Protein AF-C3X378-F1 (afdb_monomer)

Solvent-accessible surface area (backbone atoms only — not comparable to full-atom values): 4341 Å² total; per-residue (Å²): 112,68,70,59,53,53,53,50,52,53,52,49,55,55,48,54,54,49,44,51,52,53,36,53,51,41,55,52,51,47,54,53,45,55,55,53,45,60,69,39,47,64,37,29,73,67,50,60,83,63,38,40,62,60,43,52,50,47,55,53,51,48,58,51,39,53,51,51,41,52,51,36,51,54,54,57,61,75,74,108

Secondary structure (DSSP, 8-state):
-HHHHHHHHHHHHHHHHHHHHHHHHHHHHHHHHHHHHHHHHHHHHHTTTSHHHHHHHHHHHHHHHHHHHHHHHHHHHHH-

Organism: NCBI:txid556268

Nearest PDB structures (foldseek):
  2ysu-assembly1_B  TM=7.933E-01  e=5.847E-01  Escherichia coli
  7nsu-assembly1_D  TM=8.205E-01  e=7.108E-01  Escherichia coli
  1ujw-assembly1_B  TM=7.929E-01  e=1.197E+00  Escherichia coli
  8t8f-assembly1_E  TM=4.889E-01  e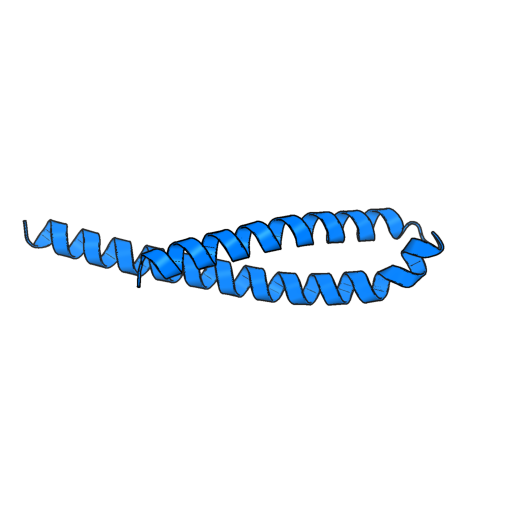=3.956E-01  Saccharomyces cerevisiae W303
  3ja6-assembly1_I  TM=4.710E-01  e=9.011E+00  Escherichia coli

Mean predicted aligned error: 6.76 Å

Structure (mmCIF, N/CA/C/O backbone):
data_AF-C3X378-F1
#
_entry.id   AF-C3X378-F1
#
loop_
_atom_site.group_PDB
_atom_site.id
_atom_site.type_s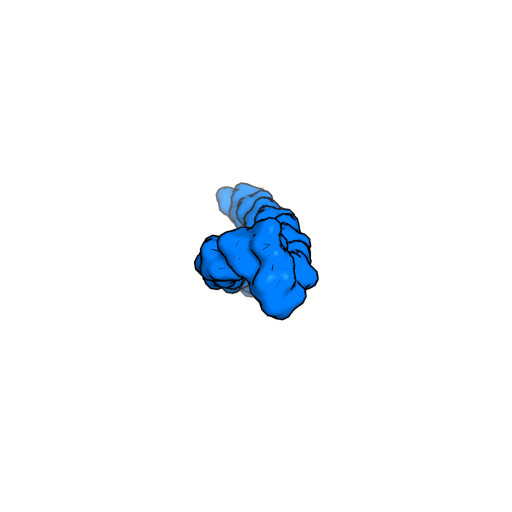ymbol
_atom_site.label_atom_id
_atom_site.label_alt_id
_atom_site.label_comp_id
_atom_site.label_asym_id
_atom_site.label_entity_id
_atom_site.label_seq_id
_atom_site.pdbx_PDB_ins_code
_atom_site.Cartn_x
_atom_site.Cartn_y
_atom_site.Cartn_z
_atom_site.occupancy
_atom_site.B_iso_or_equiv
_atom_site.auth_seq_id
_atom_site.auth_comp_id
_atom_site.auth_asym_id
_atom_site.auth_atom_id
_atom_site.pdbx_PDB_model_num
ATOM 1 N N . MET A 1 1 ? -24.706 -6.385 30.735 1.00 61.97 1 MET A N 1
ATOM 2 C CA . MET A 1 1 ? -24.655 -5.468 29.572 1.00 61.97 1 MET A CA 1
ATOM 3 C C . MET A 1 1 ? -23.340 -4.695 29.532 1.00 61.97 1 MET A C 1
ATOM 5 O O . MET A 1 1 ? -22.698 -4.699 28.493 1.00 61.97 1 MET A O 1
ATOM 9 N N . GLU A 1 2 ? -22.881 -4.140 30.659 1.00 72.38 2 GLU A N 1
ATOM 10 C CA . GLU A 1 2 ? -21.590 -3.430 30.769 1.00 72.38 2 GLU A CA 1
ATOM 11 C C . GLU A 1 2 ? -20.381 -4.239 30.273 1.00 72.38 2 GLU A C 1
ATOM 13 O O . GLU A 1 2 ? -19.604 -3.736 29.472 1.00 72.38 2 GLU A O 1
ATOM 18 N N . GLN A 1 3 ? -20.262 -5.520 30.644 1.00 73.81 3 GLN A N 1
ATOM 19 C CA . GLN A 1 3 ? -19.154 -6.370 30.176 1.00 73.81 3 GLN A CA 1
ATOM 20 C C . GLN A 1 3 ? -19.106 -6.515 28.643 1.00 73.81 3 GLN A C 1
ATOM 22 O O . GLN A 1 3 ? -18.026 -6.508 28.061 1.00 73.81 3 GLN A O 1
ATOM 27 N N . MET A 1 4 ? -20.265 -6.583 27.976 1.00 78.44 4 MET A N 1
ATOM 28 C CA . MET A 1 4 ? -20.354 -6.700 26.515 1.00 78.44 4 MET A CA 1
ATOM 29 C C . MET A 1 4 ? -19.930 -5.402 25.818 1.00 78.44 4 MET A C 1
ATOM 31 O O . MET A 1 4 ? -19.209 -5.444 24.825 1.00 78.44 4 MET A O 1
ATOM 35 N N . LEU A 1 5 ? -20.338 -4.250 26.361 1.00 79.44 5 LEU A N 1
ATOM 36 C CA . LEU A 1 5 ? -19.959 -2.934 25.840 1.00 79.44 5 LEU A CA 1
ATOM 37 C C . LEU A 1 5 ? -18.448 -2.696 25.971 1.00 79.44 5 LEU A C 1
ATOM 39 O O . LEU A 1 5 ? -17.817 -2.238 25.021 1.00 79.44 5 LEU A O 1
ATOM 43 N N . THR A 1 6 ? -17.844 -3.097 27.093 1.00 80.06 6 THR A N 1
ATOM 44 C CA . THR A 1 6 ? -16.388 -3.029 27.284 1.00 80.06 6 THR A CA 1
ATOM 45 C C . THR A 1 6 ? -15.641 -3.946 26.313 1.00 80.06 6 THR A C 1
ATOM 47 O O . THR A 1 6 ? -14.655 -3.525 25.708 1.00 80.06 6 THR A O 1
ATOM 50 N N . SER A 1 7 ? -16.111 -5.182 26.098 1.00 73.81 7 SER A N 1
ATOM 51 C CA . SER A 1 7 ? -15.510 -6.088 25.107 1.00 73.81 7 SER A CA 1
ATOM 52 C C . SER A 1 7 ? -15.590 -5.536 23.681 1.00 73.81 7 SER A C 1
ATOM 54 O O . SER A 1 7 ? -14.620 -5.655 22.932 1.00 73.81 7 SER A O 1
ATOM 56 N N . LEU A 1 8 ? -16.706 -4.899 23.313 1.00 78.81 8 LEU A N 1
ATOM 57 C CA . LEU A 1 8 ? -16.873 -4.255 22.007 1.00 78.81 8 LEU A CA 1
ATOM 58 C C . LEU A 1 8 ? -15.941 -3.049 21.835 1.00 78.81 8 LEU A C 1
ATOM 60 O O . LEU A 1 8 ? -15.302 -2.929 20.793 1.00 78.81 8 LEU A O 1
ATOM 64 N N . ALA A 1 9 ? -15.792 -2.205 22.860 1.00 73.44 9 ALA A N 1
ATOM 65 C CA . ALA A 1 9 ? -14.869 -1.070 22.826 1.00 73.44 9 ALA A CA 1
ATOM 66 C C . ALA A 1 9 ? -13.406 -1.519 22.646 1.00 73.44 9 ALA A C 1
ATOM 68 O O . ALA A 1 9 ? -12.681 -0.979 21.810 1.00 73.44 9 ALA A O 1
ATOM 69 N N . VAL A 1 10 ? -12.981 -2.562 23.369 1.00 80.25 10 VAL A N 1
ATOM 70 C CA . VAL A 1 10 ? -11.634 -3.143 23.231 1.00 80.25 10 VAL A CA 1
ATOM 71 C C . VAL A 1 10 ? -11.428 -3.758 21.844 1.00 80.25 10 VAL A C 1
ATOM 73 O O . VAL A 1 10 ? -10.362 -3.595 21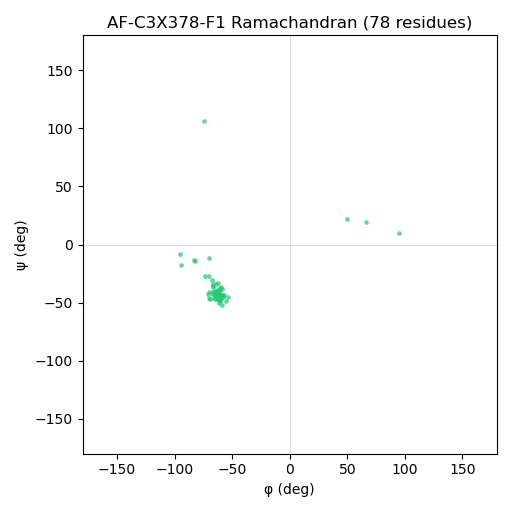.250 1.00 80.25 10 VAL A O 1
ATOM 76 N N . LEU A 1 11 ? -12.431 -4.458 21.307 1.00 78.69 11 LEU A N 1
ATOM 77 C CA . LEU A 1 11 ? -12.363 -5.028 19.961 1.00 78.69 11 LEU A CA 1
ATOM 78 C C . LEU A 1 11 ? -12.257 -3.934 18.888 1.00 78.69 11 LEU A C 1
ATOM 80 O O . LEU A 1 11 ? -11.448 -4.067 17.969 1.00 78.69 11 LEU A O 1
ATOM 84 N N . SER A 1 12 ? -13.012 -2.843 19.035 1.00 77.88 12 SER A N 1
ATOM 85 C CA . SER A 1 12 ? -12.939 -1.675 18.152 1.00 77.88 12 SER A CA 1
ATOM 86 C C . SER A 1 12 ? -11.534 -1.068 18.154 1.00 77.88 12 SER A C 1
ATOM 88 O O . SER A 1 12 ? -10.910 -0.974 17.101 1.00 77.88 12 SER A O 1
ATOM 90 N N . ALA A 1 13 ? -10.975 -0.782 19.336 1.00 78.25 13 ALA A N 1
ATOM 91 C CA . ALA A 1 13 ? -9.629 -0.215 19.468 1.00 78.25 13 ALA A CA 1
ATOM 92 C C . ALA A 1 13 ? -8.531 -1.123 18.876 1.00 78.25 13 ALA A C 1
ATOM 94 O O . ALA A 1 13 ? -7.573 -0.655 18.259 1.00 78.25 13 ALA A O 1
ATOM 95 N N . ARG A 1 14 ? -8.662 -2.449 19.027 1.00 82.94 14 ARG A N 1
ATOM 96 C CA . ARG A 1 14 ? -7.737 -3.416 18.407 1.00 82.94 14 ARG A CA 1
ATOM 97 C C . ARG A 1 14 ? -7.844 -3.428 16.885 1.00 82.94 14 ARG A C 1
ATOM 99 O O . ARG A 1 14 ? -6.828 -3.624 16.220 1.00 82.94 14 ARG A O 1
ATOM 106 N N . THR A 1 15 ? -9.050 -3.243 16.357 1.00 86.06 15 THR A N 1
ATOM 107 C CA . THR A 1 15 ? -9.308 -3.207 14.914 1.00 86.06 15 THR A CA 1
ATOM 108 C C . THR A 1 15 ? -8.713 -1.943 14.302 1.00 86.06 15 THR A C 1
ATOM 110 O O . THR A 1 15 ? -7.941 -2.047 13.354 1.00 86.06 15 THR A O 1
ATOM 113 N N . GLU A 1 16 ? -8.941 -0.781 14.914 1.00 87.06 16 GLU A N 1
ATOM 114 C CA . GLU A 1 16 ? -8.349 0.495 14.492 1.00 87.06 16 GLU A CA 1
ATOM 115 C C . GLU A 1 16 ? -6.809 0.436 14.491 1.00 87.06 16 GLU A C 1
ATOM 117 O O . GLU A 1 16 ? -6.150 0.800 13.513 1.00 87.06 16 GLU A O 1
ATOM 122 N N . LEU A 1 17 ? -6.206 -0.118 15.552 1.00 89.88 17 LEU A N 1
ATOM 123 C CA . LEU A 1 17 ? -4.754 -0.298 15.625 1.00 89.88 17 LEU A CA 1
ATOM 124 C C . LEU A 1 17 ? -4.226 -1.221 14.514 1.00 89.88 17 LEU A C 1
ATOM 126 O O . LEU A 1 17 ? -3.142 -0.982 13.975 1.00 89.88 17 LEU A O 1
ATOM 130 N N . ALA A 1 18 ? -4.957 -2.288 14.188 1.00 87.12 18 ALA A N 1
ATOM 131 C CA . ALA A 1 18 ? -4.588 -3.190 13.103 1.00 87.12 18 ALA A CA 1
ATOM 132 C C . ALA A 1 18 ? -4.676 -2.487 11.740 1.00 87.12 18 ALA A C 1
ATOM 134 O O . ALA A 1 18 ? -3.751 -2.608 10.937 1.00 87.12 18 ALA A O 1
ATOM 135 N N . GLU A 1 19 ? -5.729 -1.703 11.502 1.00 89.31 19 GLU A N 1
ATOM 136 C CA . GLU A 1 19 ? -5.907 -0.928 10.269 1.00 89.31 19 GLU A CA 1
ATOM 137 C C . GLU A 1 19 ? -4.803 0.115 10.081 1.00 89.31 19 GLU A C 1
ATOM 139 O O . GLU A 1 19 ? -4.237 0.224 8.991 1.00 89.31 19 GLU A O 1
ATOM 144 N N . LYS A 1 20 ? -4.403 0.800 11.157 1.00 93.19 20 LYS A N 1
ATOM 145 C CA . LYS A 1 20 ? -3.267 1.727 11.133 1.00 93.19 20 LYS A CA 1
ATOM 146 C C . LYS A 1 20 ? -1.948 1.025 10.801 1.00 93.19 20 LYS A C 1
ATOM 148 O O . LYS A 1 20 ? -1.208 1.491 9.941 1.00 93.19 20 LYS A O 1
ATOM 153 N N . LYS A 1 21 ? -1.673 -0.133 11.411 1.00 93.12 21 LYS A N 1
ATOM 154 C CA . LYS A 1 21 ? -0.462 -0.920 11.109 1.00 93.12 21 LYS A CA 1
ATOM 155 C C . LYS A 1 21 ? -0.421 -1.394 9.656 1.00 93.12 21 LYS A C 1
ATOM 157 O O . LYS A 1 21 ? 0.644 -1.366 9.044 1.00 93.12 21 LYS A O 1
ATOM 162 N N . ILE A 1 22 ? -1.560 -1.819 9.106 1.00 89.81 22 ILE A N 1
ATOM 163 C CA . ILE A 1 22 ? -1.676 -2.209 7.693 1.00 89.81 22 ILE A CA 1
ATOM 164 C C . ILE A 1 22 ? -1.387 -1.008 6.790 1.00 89.81 22 ILE A C 1
ATOM 166 O O . ILE A 1 22 ? -0.626 -1.140 5.832 1.00 89.81 22 ILE A O 1
ATOM 170 N N . LEU A 1 23 ? -1.947 0.163 7.108 1.00 93.19 23 LEU A N 1
ATOM 171 C CA . LEU A 1 23 ? -1.700 1.396 6.364 1.00 93.19 23 LEU A CA 1
ATOM 172 C C . LEU A 1 23 ? -0.215 1.783 6.383 1.00 93.19 23 LEU A C 1
ATOM 174 O O . LEU A 1 23 ? 0.361 2.036 5.324 1.00 93.19 23 LEU A O 1
ATOM 178 N N . ASP A 1 24 ? 0.413 1.786 7.558 1.00 95.00 24 ASP A N 1
ATOM 179 C CA . ASP A 1 24 ? 1.825 2.144 7.719 1.00 95.00 24 ASP A CA 1
ATOM 180 C C . ASP A 1 24 ? 2.740 1.182 6.943 1.00 95.00 24 ASP A C 1
ATOM 182 O O . ASP A 1 24 ? 3.632 1.619 6.209 1.00 95.00 24 ASP A O 1
ATOM 186 N N . ALA A 1 25 ? 2.480 -0.127 7.033 1.00 94.12 25 ALA A N 1
ATOM 187 C CA . ALA A 1 25 ? 3.222 -1.145 6.293 1.00 94.12 25 ALA A CA 1
ATOM 188 C C . ALA A 1 25 ? 3.053 -0.996 4.772 1.00 94.12 25 ALA A C 1
ATOM 190 O O . ALA A 1 25 ? 4.034 -1.078 4.029 1.00 94.12 25 ALA A O 1
ATOM 191 N N . ALA A 1 26 ? 1.831 -0.726 4.301 1.00 93.56 26 ALA A N 1
ATOM 192 C CA . ALA A 1 26 ? 1.557 -0.524 2.882 1.00 93.56 26 ALA A CA 1
ATOM 193 C C . ALA A 1 26 ? 2.252 0.735 2.337 1.00 93.56 26 ALA A C 1
ATOM 195 O O . ALA A 1 26 ? 2.834 0.697 1.252 1.00 93.56 26 ALA A O 1
ATOM 196 N N . ILE A 1 27 ? 2.265 1.836 3.100 1.00 94.44 27 ILE A N 1
ATOM 197 C CA . ILE A 1 27 ? 2.991 3.064 2.738 1.00 94.44 27 ILE A CA 1
ATOM 198 C C . ILE A 1 27 ? 4.500 2.811 2.680 1.00 94.44 27 ILE A C 1
ATOM 200 O O . ILE A 1 27 ? 5.159 3.284 1.751 1.00 94.44 27 ILE A O 1
ATOM 204 N N . ALA A 1 28 ? 5.054 2.078 3.649 1.00 96.25 28 ALA A N 1
ATOM 205 C CA . ALA A 1 28 ? 6.471 1.729 3.659 1.00 96.25 28 ALA A CA 1
ATOM 206 C C . ALA A 1 28 ? 6.845 0.892 2.427 1.00 96.25 28 ALA A C 1
ATOM 208 O O . ALA A 1 28 ? 7.750 1.272 1.683 1.00 96.25 28 ALA A O 1
ATOM 209 N N . ARG A 1 29 ? 6.088 -0.178 2.144 1.00 95.19 29 ARG A N 1
ATOM 210 C CA . ARG A 1 29 ? 6.317 -1.029 0.969 1.00 95.19 29 ARG A CA 1
ATOM 211 C C . ARG A 1 29 ? 6.175 -0.253 -0.338 1.00 95.19 29 ARG A C 1
ATOM 213 O O . ARG A 1 29 ? 7.000 -0.426 -1.230 1.00 95.19 29 ARG A O 1
ATOM 220 N N . ARG A 1 30 ? 5.193 0.651 -0.439 1.00 95.12 30 ARG A N 1
ATOM 221 C CA . ARG A 1 30 ? 5.015 1.497 -1.626 1.00 95.12 30 ARG A CA 1
ATOM 222 C C . ARG A 1 30 ? 6.264 2.318 -1.940 1.00 95.12 30 ARG A C 1
ATOM 224 O O . ARG A 1 30 ? 6.639 2.412 -3.104 1.00 95.12 30 ARG A O 1
ATOM 231 N N . LYS A 1 31 ? 6.899 2.918 -0.927 1.00 95.31 31 LYS A N 1
ATOM 232 C CA . LYS A 1 31 ? 8.132 3.700 -1.123 1.00 95.31 31 LYS A CA 1
ATOM 233 C C . LYS A 1 31 ? 9.244 2.828 -1.704 1.00 95.31 31 LYS A C 1
ATOM 235 O O . LYS A 1 31 ? 9.818 3.196 -2.721 1.00 95.31 31 LYS A O 1
ATOM 240 N N . THR A 1 32 ? 9.454 1.645 -1.125 1.00 95.50 32 THR A N 1
ATOM 241 C CA . THR A 1 32 ? 10.448 0.680 -1.614 1.00 95.50 32 THR A CA 1
ATOM 242 C C . THR A 1 32 ? 10.185 0.265 -3.061 1.00 95.50 32 THR A C 1
ATOM 244 O O . THR A 1 32 ? 11.113 0.228 -3.858 1.00 95.50 32 THR A O 1
ATOM 247 N N . ILE A 1 33 ? 8.929 0.000 -3.434 1.00 94.12 33 ILE A N 1
ATOM 248 C CA . ILE A 1 33 ? 8.593 -0.368 -4.817 1.00 94.12 33 ILE A CA 1
ATOM 249 C C . ILE A 1 33 ? 8.890 0.769 -5.792 1.00 94.12 33 ILE A C 1
ATOM 251 O O . ILE A 1 33 ? 9.437 0.514 -6.856 1.00 94.12 33 ILE A O 1
ATOM 255 N N . ILE A 1 34 ? 8.568 2.019 -5.447 1.00 93.75 34 ILE A N 1
ATOM 256 C CA . ILE A 1 34 ? 8.884 3.170 -6.308 1.00 93.75 34 ILE A CA 1
ATOM 257 C C . ILE A 1 34 ? 10.398 3.272 -6.538 1.00 93.75 34 ILE A C 1
ATOM 259 O O . ILE A 1 34 ? 10.832 3.501 -7.665 1.00 93.75 34 ILE A O 1
ATOM 263 N N . GLU A 1 35 ? 11.199 3.085 -5.489 1.00 94.19 35 GLU A N 1
ATOM 264 C CA . GLU A 1 35 ? 12.661 3.073 -5.591 1.00 94.19 35 GLU A CA 1
ATOM 265 C C . GLU A 1 35 ? 13.143 1.941 -6.514 1.00 94.19 35 GLU A C 1
ATOM 267 O O . GLU A 1 35 ? 13.889 2.211 -7.453 1.00 94.19 35 GLU A O 1
ATOM 272 N N . GLN A 1 36 ? 12.639 0.716 -6.329 1.00 92.62 36 GLN A N 1
ATOM 273 C CA . GLN A 1 36 ? 12.969 -0.450 -7.163 1.00 92.62 36 GLN A CA 1
ATOM 274 C C . GLN A 1 36 ? 12.530 -0.284 -8.629 1.00 92.62 36 GLN A C 1
ATOM 276 O O . GLN A 1 36 ? 13.256 -0.633 -9.559 1.00 92.62 36 GLN A O 1
ATOM 281 N N . MET A 1 37 ? 11.351 0.289 -8.865 1.00 91.81 37 MET A N 1
ATOM 282 C CA . MET A 1 37 ? 10.873 0.588 -10.214 1.00 91.81 37 MET A CA 1
ATOM 283 C C . MET A 1 37 ? 11.760 1.629 -10.893 1.00 91.81 37 MET A C 1
ATOM 285 O O . MET A 1 37 ? 12.053 1.494 -12.076 1.00 91.81 37 MET A O 1
ATOM 289 N N . ASN A 1 38 ? 12.201 2.660 -10.171 1.00 90.19 38 ASN A N 1
ATOM 290 C CA . ASN A 1 38 ? 13.071 3.689 -10.736 1.00 90.19 38 ASN A CA 1
ATOM 291 C C . ASN A 1 38 ? 14.448 3.140 -11.113 1.00 90.19 38 ASN A C 1
ATOM 293 O O . ASN A 1 38 ? 14.979 3.545 -12.145 1.00 90.19 38 ASN A O 1
ATOM 297 N N . THR A 1 39 ? 15.001 2.210 -10.328 1.00 88.75 39 THR A N 1
ATOM 298 C CA . THR A 1 39 ? 16.273 1.557 -10.669 1.00 88.75 39 THR A CA 1
ATOM 299 C C . THR A 1 39 ? 16.140 0.660 -11.892 1.00 88.75 39 THR A C 1
ATOM 301 O O . THR A 1 39 ? 17.004 0.686 -12.757 1.00 88.75 39 THR A O 1
ATOM 304 N N . LEU A 1 40 ? 15.036 -0.084 -12.004 1.00 86.50 40 LEU A N 1
ATOM 305 C CA . LEU A 1 40 ? 14.822 -1.032 -13.100 1.00 86.50 40 LEU A CA 1
ATOM 306 C C . LEU A 1 40 ? 14.290 -0.382 -14.383 1.00 86.50 40 LEU A C 1
ATOM 308 O O . LEU A 1 40 ? 14.295 -1.017 -15.429 1.00 86.50 40 LEU A O 1
ATOM 312 N N . ARG A 1 41 ? 13.810 0.867 -14.334 1.00 81.25 41 ARG A N 1
ATOM 313 C CA . ARG A 1 41 ? 13.109 1.509 -15.458 1.00 81.25 41 ARG A CA 1
ATOM 314 C C . ARG A 1 41 ? 13.945 1.566 -16.735 1.00 81.25 41 ARG A C 1
ATOM 316 O O . ARG A 1 41 ? 13.404 1.322 -17.806 1.00 81.25 41 ARG A O 1
ATOM 323 N N . THR A 1 42 ? 15.218 1.937 -16.634 1.00 76.56 42 THR A N 1
ATOM 324 C CA . THR A 1 42 ? 16.095 2.071 -17.807 1.00 76.56 42 THR A CA 1
ATOM 325 C C . THR A 1 42 ? 16.412 0.702 -18.402 1.00 76.56 42 THR A C 1
ATOM 327 O O . THR A 1 42 ? 16.234 0.511 -19.601 1.00 76.56 42 THR A O 1
ATOM 330 N N . ASP A 1 43 ? 16.764 -0.263 -17.554 1.00 74.25 43 ASP A N 1
ATOM 331 C CA . ASP A 1 43 ? 17.099 -1.630 -17.963 1.00 74.25 43 ASP A CA 1
ATOM 332 C C . ASP A 1 43 ? 15.882 -2.346 -18.573 1.00 74.25 43 ASP A C 1
ATOM 334 O O . ASP A 1 43 ? 15.988 -2.989 -19.613 1.00 74.25 43 ASP A O 1
ATOM 338 N N . ALA A 1 44 ? 14.693 -2.162 -17.988 1.00 71.62 44 ALA A N 1
ATOM 339 C CA . ALA A 1 44 ? 13.445 -2.752 -18.472 1.00 71.62 44 ALA A CA 1
ATOM 340 C C . ALA A 1 44 ? 12.992 -2.175 -19.822 1.00 71.62 44 ALA A C 1
ATOM 342 O O . ALA A 1 44 ? 12.349 -2.874 -20.601 1.00 71.62 44 ALA A O 1
ATOM 343 N N . LEU A 1 45 ? 13.304 -0.904 -20.108 1.00 75.75 45 LEU A N 1
ATOM 344 C CA . LEU A 1 45 ? 13.001 -0.276 -21.400 1.00 75.75 45 LEU A CA 1
ATOM 345 C C . LEU A 1 45 ? 13.919 -0.770 -22.522 1.00 75.75 45 LEU A C 1
ATOM 347 O O . LEU A 1 45 ? 13.520 -0.737 -23.685 1.00 75.75 45 LEU A O 1
ATOM 351 N N . LEU A 1 46 ? 15.133 -1.193 -22.175 1.00 78.12 46 LEU A N 1
ATOM 352 C CA . LEU A 1 46 ? 16.132 -1.693 -23.117 1.00 78.12 46 LEU A CA 1
ATOM 353 C C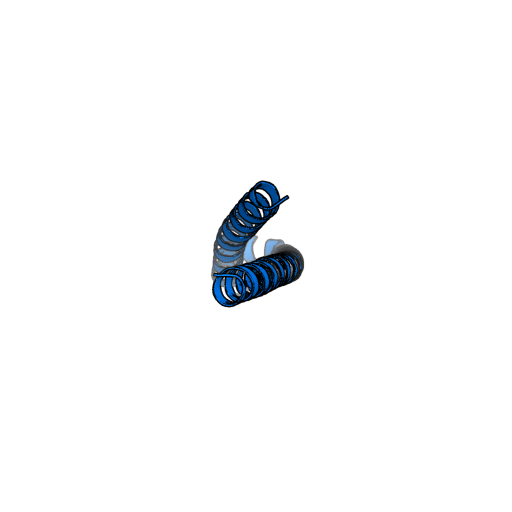 . LEU A 1 46 ? 16.115 -3.228 -23.236 1.00 78.12 46 LEU A C 1
ATOM 355 O O . LEU A 1 46 ? 16.789 -3.768 -24.106 1.00 78.12 46 LEU A O 1
ATOM 359 N N . ASP A 1 47 ? 15.346 -3.913 -22.377 1.00 69.00 47 ASP A N 1
ATOM 360 C CA . ASP A 1 47 ? 15.336 -5.375 -22.179 1.00 69.00 47 ASP A CA 1
ATOM 361 C C . ASP A 1 47 ? 16.742 -5.976 -21.978 1.00 69.00 47 ASP A C 1
ATOM 363 O O . ASP A 1 47 ? 16.994 -7.171 -22.154 1.00 69.00 47 ASP A O 1
ATOM 367 N N . GLU A 1 48 ? 17.689 -5.136 -21.563 1.00 63.22 48 GLU A N 1
ATOM 368 C CA . GLU A 1 48 ? 19.019 -5.558 -21.176 1.00 63.22 48 GLU A CA 1
ATOM 369 C C . GLU A 1 48 ? 18.861 -6.217 -19.800 1.00 63.22 48 GLU A C 1
ATOM 371 O O . GLU A 1 48 ? 18.617 -5.548 -18.797 1.00 63.22 48 GLU A O 1
ATOM 376 N N . ASN A 1 49 ? 18.950 -7.551 -19.766 1.00 63.84 49 ASN A N 1
ATOM 377 C CA . ASN A 1 49 ? 18.888 -8.431 -18.583 1.00 63.84 49 ASN A CA 1
ATOM 378 C C . ASN A 1 49 ? 17.520 -9.049 -18.226 1.00 63.84 49 ASN A C 1
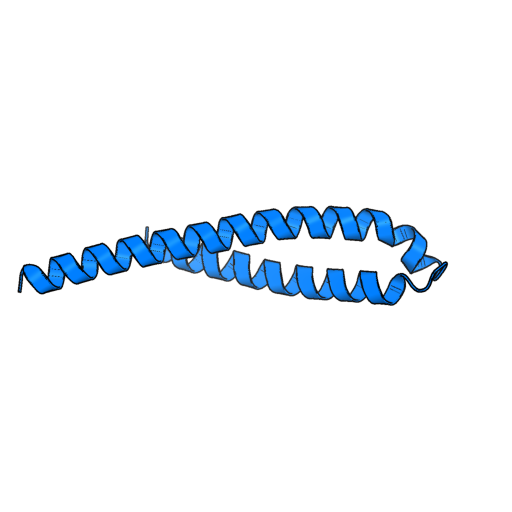ATOM 380 O O . ASN A 1 49 ? 17.409 -9.659 -17.163 1.00 63.84 49 ASN A O 1
ATOM 384 N N . GLY A 1 50 ? 16.483 -8.952 -19.069 1.00 68.81 50 GLY A N 1
ATOM 385 C CA . GLY A 1 50 ? 15.176 -9.576 -18.779 1.00 68.81 50 GLY A CA 1
ATOM 386 C C . GLY A 1 50 ? 14.437 -8.959 -17.578 1.00 68.81 50 GLY A C 1
ATOM 387 O O . GLY A 1 50 ? 13.524 -9.560 -17.005 1.00 68.81 50 GLY A O 1
ATOM 388 N N . SER A 1 51 ? 14.823 -7.740 -17.200 1.00 78.44 51 SER A N 1
ATOM 389 C CA . SER A 1 51 ? 14.286 -6.952 -16.083 1.00 78.44 51 SER A CA 1
ATOM 390 C C . SER A 1 51 ? 12.860 -6.434 -16.328 1.00 78.44 51 SER A C 1
ATOM 392 O O . SER A 1 51 ? 12.184 -6.006 -15.390 1.00 78.44 51 SER A O 1
ATOM 394 N N . ALA A 1 52 ? 12.351 -6.534 -17.562 1.00 80.69 52 ALA A N 1
ATOM 395 C CA . ALA A 1 52 ? 10.983 -6.164 -17.920 1.00 80.69 52 ALA A CA 1
ATOM 396 C C . ALA A 1 52 ? 9.924 -6.959 -17.132 1.00 80.69 52 ALA A C 1
ATOM 398 O O . ALA A 1 52 ? 8.915 -6.395 -16.704 1.00 80.69 52 ALA A O 1
ATOM 399 N N . GLY A 1 53 ? 10.162 -8.253 -16.883 1.00 84.88 53 GLY A N 1
ATOM 400 C CA . GLY A 1 53 ? 9.256 -9.085 -16.084 1.00 84.88 53 GLY A CA 1
ATOM 401 C C . GLY A 1 53 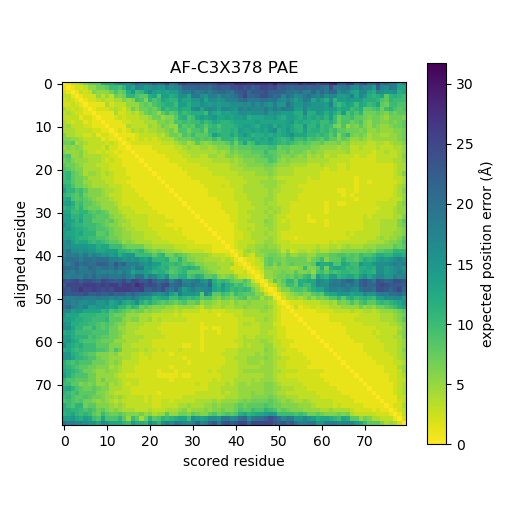? 9.174 -8.621 -14.628 1.00 84.88 53 GLY A C 1
ATOM 402 O O . GLY A 1 53 ? 8.081 -8.432 -14.091 1.00 84.88 53 GLY A O 1
ATOM 403 N N . GLU A 1 54 ? 10.325 -8.369 -14.004 1.00 87.25 54 GLU A N 1
ATOM 404 C CA . GLU A 1 54 ? 10.416 -7.874 -12.626 1.00 87.25 54 GLU A CA 1
ATOM 405 C C . GLU A 1 54 ? 9.780 -6.485 -12.480 1.00 87.25 54 GLU A C 1
ATOM 407 O O . GLU A 1 54 ? 8.988 -6.251 -11.563 1.00 87.25 54 GLU A O 1
ATOM 412 N N . TYR A 1 55 ? 10.025 -5.589 -13.440 1.00 89.31 55 TYR A N 1
ATOM 413 C CA . TYR A 1 55 ? 9.384 -4.278 -13.486 1.00 89.31 55 TYR A CA 1
ATOM 414 C C . TYR A 1 55 ? 7.852 -4.390 -13.550 1.00 89.31 55 TYR A C 1
ATOM 416 O O . TYR A 1 55 ? 7.146 -3.723 -12.792 1.00 89.31 55 TYR A O 1
ATOM 424 N N . MET A 1 56 ? 7.313 -5.272 -14.398 1.00 90.62 56 MET A N 1
ATOM 425 C CA . MET A 1 56 ? 5.864 -5.485 -14.507 1.00 90.62 56 MET A CA 1
ATOM 426 C C . MET A 1 56 ? 5.247 -6.095 -13.241 1.00 90.62 56 MET A C 1
ATOM 428 O O . MET A 1 56 ? 4.115 -5.748 -12.873 1.00 90.62 56 MET A O 1
ATOM 432 N N . HIS A 1 57 ? 5.981 -6.958 -12.535 1.00 92.38 57 HIS A N 1
ATOM 433 C CA . HIS A 1 57 ? 5.568 -7.446 -11.219 1.00 92.38 57 HIS A CA 1
ATOM 434 C C . HIS A 1 57 ? 5.468 -6.304 -10.202 1.00 92.38 57 HIS A C 1
ATOM 436 O O . HIS A 1 57 ? 4.442 -6.185 -9.529 1.00 92.38 57 HIS A O 1
ATOM 442 N N . LEU A 1 58 ? 6.466 -5.418 -10.151 1.00 93.19 58 LEU A N 1
ATOM 443 C CA . LEU A 1 58 ? 6.466 -4.252 -9.263 1.00 93.19 58 LEU A CA 1
ATOM 444 C C . LEU A 1 58 ? 5.337 -3.263 -9.585 1.00 93.19 58 LEU A C 1
ATOM 446 O O . LEU A 1 58 ? 4.681 -2.771 -8.668 1.00 93.19 58 LEU A O 1
ATOM 450 N N . VAL A 1 59 ? 5.040 -3.021 -10.867 1.00 93.25 59 VAL A N 1
ATOM 451 C CA . VAL A 1 59 ? 3.885 -2.205 -11.296 1.00 93.25 59 VAL A CA 1
ATOM 452 C C . VAL A 1 59 ? 2.570 -2.801 -10.783 1.00 93.25 59 VAL A C 1
ATOM 454 O O . VAL A 1 59 ? 1.699 -2.084 -10.282 1.00 93.25 59 VAL A O 1
ATOM 457 N N . THR A 1 60 ? 2.421 -4.122 -10.891 1.00 94.62 60 THR A N 1
ATOM 458 C CA . THR A 1 60 ? 1.217 -4.825 -10.431 1.00 94.62 60 THR A CA 1
ATOM 459 C C . THR A 1 60 ? 1.076 -4.738 -8.912 1.00 94.62 60 THR A C 1
ATOM 461 O O . THR A 1 60 ? -0.003 -4.410 -8.409 1.00 94.62 60 THR A O 1
ATOM 464 N N . GLU A 1 61 ? 2.164 -4.982 -8.181 1.00 93.75 61 GLU A N 1
ATOM 465 C CA . GLU A 1 61 ? 2.206 -4.879 -6.721 1.00 93.75 61 GLU A CA 1
ATOM 466 C C . GLU A 1 61 ? 1.903 -3.444 -6.254 1.00 93.75 61 GLU A C 1
ATOM 468 O O . GLU A 1 61 ? 1.088 -3.245 -5.351 1.00 93.75 61 GLU A O 1
ATOM 473 N N . PHE A 1 62 ? 2.459 -2.430 -6.925 1.00 94.75 62 PHE A N 1
ATOM 474 C CA . PHE A 1 62 ? 2.159 -1.021 -6.663 1.00 94.75 62 PHE A CA 1
ATOM 475 C C . PHE A 1 62 ? 0.656 -0.727 -6.769 1.00 94.75 62 PHE A C 1
ATOM 477 O O . PHE A 1 62 ? 0.065 -0.139 -5.860 1.00 94.75 62 PHE A O 1
ATOM 484 N N . GLY A 1 63 ? 0.008 -1.183 -7.846 1.00 94.06 63 GLY A N 1
ATOM 485 C CA . GLY A 1 63 ? -1.431 -0.995 -8.040 1.00 94.06 63 GLY A CA 1
ATOM 486 C C . GLY A 1 63 ? -2.287 -1.679 -6.967 1.00 94.06 63 GLY A C 1
ATOM 487 O O . GLY A 1 63 ? -3.343 -1.165 -6.591 1.00 94.06 63 GLY A O 1
ATOM 488 N N . GLN A 1 64 ? -1.845 -2.825 -6.442 1.00 94.69 64 GLN A N 1
ATOM 489 C CA . GLN A 1 64 ? -2.512 -3.502 -5.327 1.00 94.69 64 GLN A CA 1
ATOM 490 C C . GLN A 1 64 ? -2.339 -2.734 -4.011 1.00 94.69 64 GLN A C 1
ATOM 492 O O . GLN A 1 64 ? -3.316 -2.556 -3.280 1.00 94.69 64 GLN A O 1
ATOM 497 N N . LEU A 1 65 ? -1.136 -2.226 -3.731 1.00 94.31 65 LEU A N 1
ATOM 498 C CA . LEU A 1 65 ? -0.870 -1.425 -2.535 1.00 94.31 65 LEU A CA 1
ATOM 499 C C . LEU A 1 65 ? -1.694 -0.141 -2.502 1.00 94.31 65 LEU A C 1
ATOM 501 O O . LEU A 1 65 ? -2.233 0.194 -1.451 1.00 94.31 65 LEU A O 1
ATOM 505 N N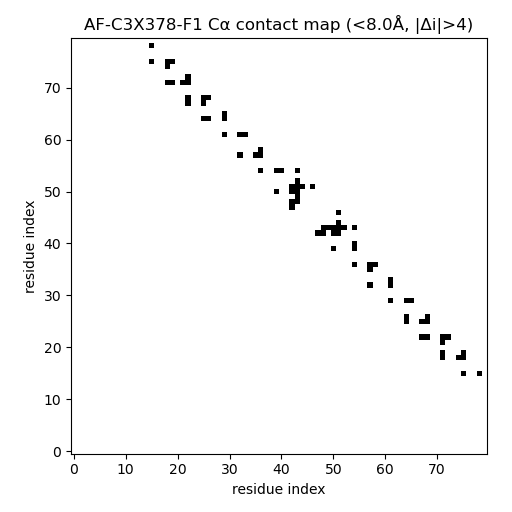 . GLU A 1 66 ? -1.867 0.543 -3.633 1.00 96.00 66 GLU A N 1
ATOM 506 C CA . GLU A 1 66 ? -2.710 1.743 -3.687 1.00 96.00 66 GLU A CA 1
ATOM 507 C C . GLU A 1 66 ? -4.168 1.441 -3.313 1.00 96.00 66 GLU A C 1
ATOM 509 O O . GLU A 1 66 ? -4.787 2.205 -2.570 1.00 96.00 66 GLU A O 1
ATOM 514 N N . LYS A 1 67 ? -4.703 0.285 -3.731 1.00 95.19 67 LYS A N 1
ATOM 515 C CA . LYS A 1 67 ? -6.045 -0.163 -3.317 1.00 95.19 67 LYS A CA 1
ATOM 516 C C . LYS A 1 67 ? -6.114 -0.432 -1.814 1.00 95.19 67 LYS A C 1
ATOM 518 O O . LYS A 1 67 ? -7.080 -0.026 -1.171 1.00 95.19 67 LYS A O 1
ATOM 523 N N . VAL A 1 68 ? -5.099 -1.092 -1.249 1.00 92.75 68 VAL A N 1
ATOM 524 C CA . VAL A 1 68 ? -5.019 -1.369 0.197 1.00 92.75 68 VAL A CA 1
ATOM 525 C C . VAL A 1 68 ? -4.947 -0.067 0.996 1.00 92.75 68 VAL A C 1
ATOM 527 O O . VAL A 1 68 ? -5.684 0.093 1.966 1.00 92.75 68 VAL A O 1
ATOM 530 N N . ILE A 1 69 ? -4.120 0.887 0.564 1.00 93.69 69 ILE A N 1
ATOM 531 C CA . ILE A 1 69 ? -3.978 2.202 1.201 1.00 93.69 69 ILE A CA 1
ATOM 532 C C . ILE A 1 69 ? -5.299 2.973 1.145 1.00 93.69 69 ILE A C 1
ATOM 534 O O . ILE A 1 69 ? -5.727 3.516 2.162 1.00 93.69 69 ILE A O 1
ATOM 538 N N . ALA A 1 70 ? -5.952 3.020 -0.019 1.00 93.06 70 ALA A N 1
ATOM 539 C CA . ALA A 1 70 ? -7.234 3.702 -0.177 1.00 93.06 70 ALA A CA 1
ATOM 540 C C . ALA A 1 70 ? -8.308 3.101 0.742 1.00 93.06 70 ALA A C 1
ATOM 542 O O . ALA A 1 70 ? -8.995 3.836 1.448 1.00 93.06 70 ALA A O 1
ATOM 543 N N . LEU A 1 71 ? -8.398 1.769 0.793 1.00 92.19 71 LEU A N 1
ATOM 544 C CA . LEU A 1 71 ? -9.348 1.060 1.647 1.00 92.19 71 LEU A CA 1
ATOM 545 C C . LEU A 1 71 ? -9.072 1.288 3.140 1.00 92.19 71 LEU A C 1
ATOM 547 O O . LEU A 1 71 ? -10.003 1.528 3.902 1.00 92.19 71 LEU A O 1
ATOM 551 N N . ALA A 1 72 ? -7.808 1.229 3.566 1.00 90.50 72 ALA A N 1
ATOM 552 C CA . ALA A 1 72 ? -7.436 1.464 4.959 1.00 90.50 72 ALA A CA 1
ATOM 553 C C . ALA A 1 72 ? -7.731 2.911 5.389 1.00 90.50 72 ALA A C 1
ATOM 555 O O . ALA A 1 72 ? -8.247 3.134 6.481 1.00 90.50 72 ALA A O 1
ATOM 556 N N . LYS A 1 73 ? -7.477 3.894 4.514 1.00 91.88 73 LYS A N 1
ATOM 557 C CA . LYS A 1 73 ? -7.835 5.300 4.763 1.00 91.88 73 LYS A CA 1
ATOM 558 C C . LYS A 1 73 ? -9.344 5.507 4.876 1.00 91.88 73 LYS A C 1
ATOM 560 O O . LYS A 1 73 ? -9.779 6.194 5.793 1.00 91.88 73 LYS A O 1
ATOM 565 N N . ASP A 1 7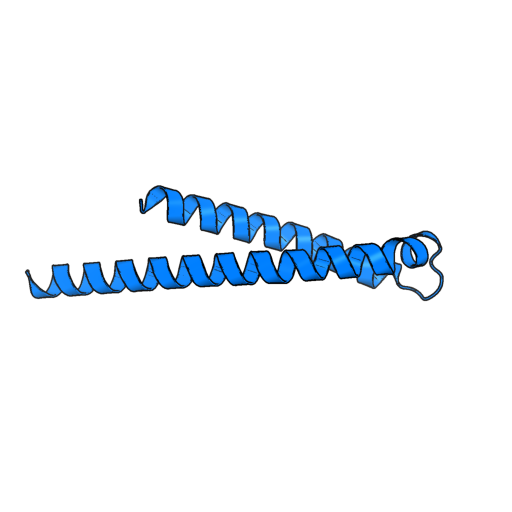4 ? -10.128 4.912 3.977 1.00 91.94 74 ASP A N 1
ATOM 566 C CA . ASP A 1 74 ? -11.593 4.993 4.019 1.00 91.94 74 ASP A CA 1
ATOM 567 C C . ASP A 1 74 ? -12.139 4.413 5.333 1.00 91.94 74 ASP A C 1
ATOM 569 O O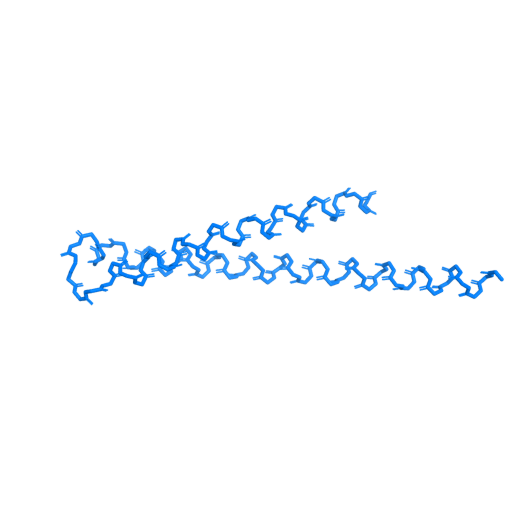 . ASP A 1 74 ? -12.923 5.070 6.014 1.00 91.94 74 ASP A O 1
ATOM 573 N N . ARG A 1 75 ? -11.651 3.245 5.768 1.00 88.19 75 ARG A N 1
ATOM 574 C CA . ARG A 1 75 ? -12.078 2.622 7.034 1.00 88.19 75 ARG A CA 1
ATOM 575 C C . ARG A 1 75 ? -11.725 3.455 8.263 1.00 88.19 75 ARG A C 1
ATOM 577 O O . ARG A 1 75 ? -12.613 3.713 9.072 1.00 88.19 75 ARG A O 1
ATOM 584 N N . LEU A 1 76 ? -10.492 3.957 8.349 1.00 87.88 76 LEU A N 1
ATOM 585 C CA . LEU A 1 76 ? -10.070 4.836 9.444 1.00 87.88 76 LEU A CA 1
ATOM 586 C C . LEU A 1 76 ? -10.847 6.163 9.452 1.00 87.88 76 LEU A C 1
ATOM 588 O O . LEU A 1 76 ? -11.135 6.699 10.517 1.00 87.88 76 LEU A O 1
ATOM 592 N N . SER A 1 77 ? -11.226 6.693 8.283 1.00 88.06 77 SER A N 1
ATOM 593 C CA . SER A 1 77 ? -12.022 7.927 8.198 1.00 88.06 77 SER A CA 1
ATOM 594 C C . SER A 1 77 ? -13.467 7.758 8.665 1.00 88.06 77 SER A C 1
ATOM 596 O O . SER A 1 77 ? -14.058 8.717 9.134 1.00 88.06 77 SER A O 1
ATOM 598 N N . ARG A 1 78 ? -14.031 6.547 8.559 1.00 84.19 78 ARG A N 1
ATOM 599 C CA . ARG A 1 78 ? -15.387 6.228 9.039 1.00 84.19 78 ARG A CA 1
ATOM 600 C C . ARG A 1 78 ? -15.435 5.910 10.535 1.00 84.19 78 ARG A C 1
ATOM 602 O O . ARG A 1 78 ? -16.526 5.797 11.085 1.00 84.19 78 ARG A O 1
ATOM 609 N N . GLN A 1 79 ? -14.276 5.680 11.151 1.00 68.81 79 GLN A N 1
ATOM 610 C CA . GLN A 1 79 ? -14.135 5.371 12.577 1.00 68.81 79 GLN A CA 1
ATOM 611 C C . GLN A 1 79 ? -13.848 6.616 13.436 1.00 68.81 79 GLN A C 1
ATOM 613 O O . GLN A 1 79 ? -14.032 6.542 14.649 1.00 68.81 79 GLN A O 1
ATOM 618 N N . ASN A 1 80 ? -13.415 7.724 12.818 1.00 57.88 80 ASN A N 1
ATOM 619 C CA . ASN A 1 80 ? -13.233 9.039 13.449 1.00 57.88 80 ASN A CA 1
ATOM 620 C C . ASN A 1 80 ? -14.484 9.908 13.285 1.00 57.88 80 ASN A C 1
ATOM 622 O O . ASN A 1 80 ? -14.728 10.741 14.185 1.00 57.88 80 ASN A O 1
#

Radius of gyration: 18.94 Å; Cα contacts (8 Å, |Δi|>4): 42; chains: 1; bounding box: 44×19×54 Å

pLDDT: mean 85.7, std 9.56, range [57.88, 96.25]

Foldseek 3Di:
DVVVVVVVVVVLVVVLVVLVVQLVVLVVVLVVLVVVLVVLVVCLVVVPPVSVVVNVVSVVSNVVSVVSNVVSVVVNVVSD

Sequence (80 aa):
MEQMLTSLAVLSARTELAEKKILDAAIARRKTIIEQMNTLRTDALLDENGSAGEYMHLVTEFGQLEKVIALAKDRLSRQN